Protein AF-A0A3N5JNS6-F1 (afdb_monomer_lite)

Structure (mmCIF, N/CA/C/O backbone):
data_AF-A0A3N5JNS6-F1
#
_entry.id   AF-A0A3N5JNS6-F1
#
loop_
_atom_site.group_PDB
_atom_site.id
_atom_site.type_symbol
_atom_site.label_atom_id
_atom_site.label_alt_id
_atom_site.label_comp_id
_atom_site.label_asym_id
_atom_site.label_entity_id
_atom_site.label_seq_id
_atom_site.pdbx_PDB_ins_code
_atom_site.Cartn_x
_atom_site.Cartn_y
_atom_site.Cartn_z
_atom_site.occupancy
_atom_site.B_iso_or_equiv
_atom_site.auth_seq_id
_atom_site.auth_comp_id
_atom_site.auth_asym_id
_atom_site.auth_atom_id
_atom_site.pdbx_PDB_model_num
ATOM 1 N N . SER A 1 1 ? 4.960 9.071 6.424 1.00 88.88 1 SER A N 1
ATOM 2 C CA . SER A 1 1 ? 3.662 8.395 6.629 1.00 88.88 1 SER A CA 1
ATOM 3 C C . SER A 1 1 ? 3.574 7.620 7.941 1.00 88.88 1 SER A C 1
ATOM 5 O O . SER A 1 1 ? 2.489 7.562 8.506 1.00 88.88 1 SER A O 1
ATOM 7 N N . ASP A 1 2 ? 4.683 7.113 8.494 1.00 96.12 2 ASP A N 1
ATOM 8 C CA . ASP A 1 2 ? 4.702 6.309 9.736 1.00 96.12 2 ASP A CA 1
ATOM 9 C C . ASP A 1 2 ? 3.972 6.938 10.933 1.00 96.12 2 ASP A C 1
ATOM 11 O O . ASP A 1 2 ? 3.226 6.262 11.639 1.00 96.12 2 ASP A O 1
ATOM 15 N N . GLN A 1 3 ? 4.139 8.247 11.147 1.00 98.00 3 GLN A N 1
ATOM 16 C CA . GLN A 1 3 ? 3.478 8.965 12.245 1.00 98.00 3 GLN A CA 1
ATOM 17 C C . GLN A 1 3 ? 1.943 8.887 12.154 1.00 98.00 3 GLN A C 1
ATOM 19 O O . GLN A 1 3 ? 1.274 8.743 13.176 1.00 98.00 3 GLN A O 1
ATOM 24 N N . ILE A 1 4 ? 1.388 8.934 10.938 1.00 97.69 4 ILE A N 1
ATOM 25 C CA . ILE A 1 4 ? -0.057 8.841 10.692 1.00 97.69 4 ILE A CA 1
ATOM 26 C C . ILE A 1 4 ? -0.536 7.414 10.959 1.00 97.69 4 ILE A C 1
ATOM 28 O O . ILE A 1 4 ? -1.495 7.228 11.703 1.00 97.69 4 ILE A O 1
ATOM 32 N N . VAL A 1 5 ? 0.170 6.411 10.424 1.00 97.81 5 VAL A N 1
ATOM 33 C CA . VAL A 1 5 ? -0.152 4.988 10.633 1.00 97.81 5 VAL A CA 1
ATOM 34 C C . VAL A 1 5 ? -0.153 4.651 12.124 1.00 97.81 5 VAL A C 1
ATOM 36 O O . VAL A 1 5 ? -1.125 4.091 12.627 1.00 97.81 5 VAL A O 1
ATOM 39 N N . SER A 1 6 ? 0.875 5.084 12.861 1.00 97.88 6 SER A N 1
ATOM 40 C CA . SER A 1 6 ? 0.950 4.885 14.312 1.00 97.88 6 SER A CA 1
ATOM 41 C C . SER A 1 6 ? -0.221 5.545 15.047 1.00 97.88 6 SER A C 1
ATOM 43 O O . SER A 1 6 ? -0.800 4.949 15.956 1.00 97.88 6 SER A O 1
ATOM 45 N N . ALA A 1 7 ? -0.605 6.764 14.657 1.00 98.44 7 ALA A N 1
ATOM 46 C CA . ALA A 1 7 ? -1.737 7.459 15.261 1.00 98.44 7 ALA A CA 1
ATOM 47 C C . ALA A 1 7 ? -3.080 6.764 14.971 1.00 98.44 7 ALA A C 1
ATOM 49 O O . ALA A 1 7 ? -3.925 6.698 15.863 1.00 98.44 7 ALA A O 1
ATOM 50 N N . MET A 1 8 ? -3.273 6.230 13.760 1.00 98.31 8 MET A N 1
ATOM 51 C CA . MET A 1 8 ? -4.467 5.460 13.391 1.00 98.31 8 MET A CA 1
ATOM 52 C C . MET A 1 8 ? -4.561 4.159 14.193 1.00 98.31 8 MET A C 1
ATOM 54 O O . MET A 1 8 ? -5.587 3.916 14.828 1.00 98.31 8 MET A O 1
ATOM 58 N N . GLN A 1 9 ? -3.469 3.391 14.268 1.00 97.25 9 GLN A N 1
ATOM 59 C CA . GLN A 1 9 ? -3.406 2.152 15.050 1.00 97.25 9 GLN A CA 1
ATOM 60 C C . GLN A 1 9 ? -3.691 2.395 16.540 1.00 97.25 9 GLN A C 1
ATOM 62 O O . GLN A 1 9 ? -4.503 1.688 17.131 1.00 97.25 9 GLN A O 1
ATOM 67 N N . LYS A 1 10 ? -3.107 3.443 17.144 1.00 98.19 10 LYS A N 1
ATOM 68 C CA . LYS A 1 10 ? -3.378 3.830 18.546 1.00 98.19 10 LYS A CA 1
ATOM 69 C C . LYS A 1 10 ? -4.846 4.166 18.811 1.00 98.19 10 LYS A C 1
ATOM 71 O O . LYS A 1 10 ? -5.306 4.023 19.939 1.00 98.19 10 LYS A O 1
ATOM 76 N N . LYS A 1 11 ? -5.568 4.635 17.793 1.00 98.31 11 LYS A N 1
ATOM 77 C CA . LYS A 1 11 ? -6.998 4.961 17.866 1.00 98.31 11 LYS A CA 1
ATOM 78 C C . LYS A 1 11 ? -7.904 3.795 17.456 1.00 98.31 11 LYS A C 1
ATOM 80 O O . LYS A 1 11 ? -9.114 3.983 17.413 1.00 98.31 11 LYS A O 1
ATOM 85 N N . GLY A 1 12 ? -7.347 2.625 17.133 1.00 97.25 12 GLY A N 1
ATOM 86 C CA . GLY A 1 12 ? -8.116 1.480 16.639 1.00 97.25 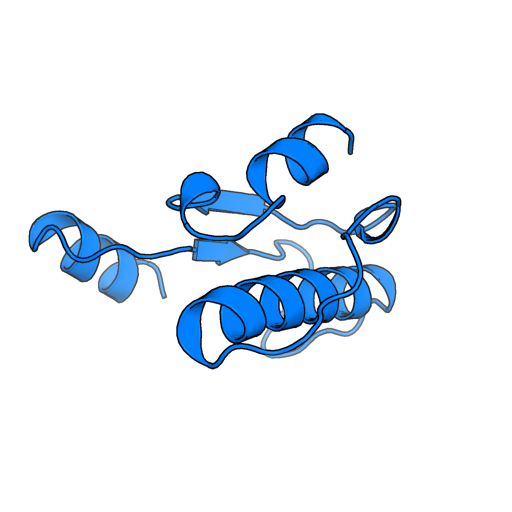12 GLY A CA 1
ATOM 87 C C . GLY A 1 12 ? -8.759 1.718 15.270 1.00 97.25 12 GLY A C 1
ATOM 88 O O . GLY A 1 12 ? -9.755 1.079 14.946 1.00 97.25 12 GLY A O 1
ATOM 89 N N . ILE A 1 13 ? -8.228 2.653 14.477 1.00 97.88 13 ILE A N 1
ATOM 90 C CA . ILE A 1 13 ? -8.725 2.943 13.130 1.00 97.88 13 ILE A CA 1
ATOM 91 C C . ILE A 1 13 ? -8.008 2.005 12.147 1.00 97.88 13 ILE A C 1
ATOM 93 O O . ILE A 1 13 ? -6.774 2.058 12.084 1.00 97.88 13 ILE A O 1
ATOM 97 N N . PRO A 1 14 ? -8.737 1.177 11.372 1.00 96.75 14 PRO A N 1
ATOM 98 C CA . PRO A 1 14 ? -8.141 0.303 10.365 1.00 96.75 14 PRO A CA 1
ATOM 99 C C . PRO A 1 14 ? -7.296 1.087 9.359 1.00 96.75 14 PRO A C 1
ATOM 101 O O . PRO A 1 14 ? -7.723 2.122 8.843 1.00 96.75 14 PRO A O 1
ATOM 104 N N . VAL A 1 15 ? -6.091 0.595 9.077 1.00 97.38 15 VAL A N 1
ATOM 105 C CA . VAL A 1 15 ? -5.168 1.218 8.124 1.00 97.38 15 VAL A CA 1
ATOM 106 C C . VAL A 1 15 ? -4.369 0.151 7.395 1.00 97.38 15 VAL A C 1
ATOM 108 O O . VAL A 1 15 ? -3.783 -0.726 8.022 1.00 97.38 15 VAL A O 1
ATOM 111 N N . THR A 1 16 ? -4.314 0.250 6.071 1.00 97.75 16 THR A N 1
ATOM 112 C CA . THR A 1 16 ? -3.385 -0.526 5.245 1.00 97.75 16 THR A CA 1
ATOM 113 C C . THR A 1 16 ? -2.202 0.352 4.891 1.00 97.75 16 THR A C 1
ATOM 115 O O . THR A 1 16 ? -2.370 1.406 4.277 1.00 97.75 16 THR A O 1
ATOM 118 N N . TYR A 1 17 ? -1.000 -0.076 5.272 1.00 97.75 17 TYR A N 1
ATOM 119 C CA . TYR A 1 17 ? 0.221 0.653 4.958 1.00 97.75 17 TYR A CA 1
ATOM 120 C C . TYR A 1 17 ? 1.034 -0.105 3.921 1.00 97.75 17 TYR A C 1
ATOM 122 O O . TYR A 1 17 ? 1.492 -1.208 4.193 1.00 97.75 17 TYR A O 1
ATOM 130 N N . VAL A 1 18 ? 1.211 0.491 2.743 1.00 96.88 18 VAL A N 1
ATOM 131 C CA . VAL A 1 18 ? 1.953 -0.099 1.625 1.00 96.88 18 VAL A CA 1
ATOM 132 C C . VAL A 1 18 ? 3.206 0.725 1.361 1.00 96.88 18 VAL A C 1
ATOM 134 O O . VAL A 1 18 ? 3.143 1.951 1.285 1.00 96.88 18 VAL A O 1
ATOM 137 N N . LEU A 1 19 ? 4.336 0.043 1.214 1.00 96.81 19 LEU A N 1
ATOM 138 C CA . LEU A 1 19 ? 5.657 0.616 1.003 1.00 96.81 19 LEU A CA 1
ATOM 139 C C . LEU A 1 19 ? 6.314 0.034 -0.246 1.00 96.81 19 LEU A C 1
ATOM 141 O O . LEU A 1 19 ? 6.155 -1.147 -0.543 1.00 96.81 19 LEU A O 1
ATOM 145 N N . TYR A 1 20 ? 7.109 0.860 -0.918 1.00 97.12 20 TYR A N 1
ATOM 146 C CA . TYR A 1 20 ? 7.971 0.486 -2.037 1.00 97.12 20 TYR A CA 1
ATOM 147 C C . TYR A 1 20 ? 9.385 0.993 -1.725 1.00 97.12 20 TYR A C 1
ATOM 149 O O . TYR A 1 20 ? 9.667 2.163 -1.970 1.00 97.12 20 TYR A O 1
ATOM 157 N N . PRO A 1 21 ? 10.249 0.174 -1.089 1.00 95.88 21 PRO A N 1
ATOM 158 C CA . PRO A 1 21 ? 11.523 0.639 -0.529 1.00 95.88 21 PRO A CA 1
ATOM 159 C C . PRO A 1 21 ? 12.535 1.172 -1.552 1.00 95.88 21 PRO A C 1
ATOM 161 O O . PRO A 1 21 ? 13.483 1.846 -1.162 1.00 95.88 21 PRO A O 1
ATOM 164 N N . ASP A 1 22 ? 12.360 0.848 -2.833 1.00 96.38 22 ASP A N 1
ATOM 165 C CA . ASP A 1 22 ? 13.217 1.286 -3.940 1.00 96.38 22 ASP A CA 1
ATOM 166 C C . ASP A 1 22 ? 12.625 2.457 -4.747 1.00 96.38 22 ASP A C 1
ATOM 168 O O . ASP A 1 22 ? 13.153 2.799 -5.804 1.00 96.38 22 ASP A O 1
ATOM 172 N N . GLU A 1 23 ? 11.548 3.079 -4.255 1.00 96.56 23 GLU A N 1
ATOM 173 C CA . GLU A 1 23 ? 10.864 4.209 -4.893 1.00 96.56 23 GLU A CA 1
ATOM 174 C C . GLU A 1 23 ? 10.932 5.484 -4.039 1.00 96.56 23 GLU A C 1
ATOM 176 O O . GLU A 1 23 ? 11.219 5.458 -2.841 1.00 96.56 23 GLU A O 1
ATOM 181 N N . GLY A 1 24 ? 10.661 6.627 -4.678 1.00 93.00 24 GLY A N 1
ATOM 182 C CA . GLY A 1 24 ? 10.636 7.950 -4.050 1.00 93.00 24 GLY A CA 1
ATOM 183 C C . GLY A 1 24 ? 9.225 8.540 -3.968 1.00 93.00 24 GLY A C 1
ATOM 184 O O . GLY A 1 24 ? 8.264 7.865 -3.618 1.00 93.00 24 GLY A O 1
ATOM 185 N N . HIS A 1 25 ? 9.084 9.828 -4.306 1.00 92.12 25 HIS A N 1
ATOM 186 C CA . HIS A 1 25 ? 7.781 10.514 -4.296 1.00 92.12 25 HIS A CA 1
ATOM 187 C C . HIS A 1 25 ? 6.768 9.926 -5.298 1.00 92.12 25 HIS A C 1
ATOM 189 O O . HIS A 1 25 ? 5.562 10.060 -5.108 1.00 92.12 25 HIS A O 1
ATOM 195 N N . GLY A 1 26 ? 7.249 9.271 -6.353 1.00 91.38 26 GLY A N 1
ATOM 196 C CA . GLY A 1 26 ? 6.424 8.570 -7.330 1.00 91.38 26 GLY A CA 1
ATOM 197 C C . GLY A 1 26 ? 7.050 7.241 -7.734 1.00 91.38 26 GLY A C 1
ATOM 198 O O . GLY A 1 26 ? 8.167 6.931 -7.326 1.00 91.38 26 GLY A O 1
ATOM 199 N N . PHE A 1 27 ? 6.319 6.487 -8.554 1.00 94.50 27 PHE A N 1
ATOM 200 C CA . PHE A 1 27 ? 6.760 5.197 -9.079 1.00 94.50 27 PHE A CA 1
ATOM 201 C C . PHE A 1 27 ? 7.502 5.364 -10.401 1.00 94.50 27 PHE A C 1
ATOM 203 O O . PHE A 1 27 ? 6.919 5.809 -11.394 1.00 94.50 27 PHE A O 1
ATOM 210 N N . VAL A 1 28 ? 8.767 4.958 -10.425 1.00 95.56 28 VAL A N 1
ATOM 211 C CA . VAL A 1 28 ? 9.577 4.863 -11.642 1.00 95.56 28 VAL A CA 1
ATOM 212 C C . VAL A 1 28 ? 9.461 3.465 -12.248 1.00 95.56 28 VAL A C 1
ATOM 214 O O . VAL A 1 28 ? 9.372 3.331 -13.471 1.00 95.56 28 VAL A O 1
ATOM 217 N N . ARG A 1 29 ? 9.421 2.415 -11.417 1.00 96.38 29 ARG A N 1
ATOM 218 C CA . ARG A 1 29 ? 9.408 1.027 -11.886 1.00 96.38 29 ARG A CA 1
ATOM 219 C C . ARG A 1 29 ? 8.002 0.601 -12.320 1.00 96.38 29 ARG A C 1
ATOM 221 O O . ARG A 1 29 ? 7.050 0.725 -11.538 1.00 96.38 29 ARG A O 1
ATOM 228 N N . PRO A 1 30 ? 7.836 0.059 -13.542 1.00 95.62 30 PRO A N 1
ATOM 229 C CA . PRO A 1 30 ? 6.544 -0.428 -14.018 1.00 95.62 30 PRO A CA 1
ATOM 230 C C . PRO A 1 30 ? 5.910 -1.480 -13.103 1.00 95.62 30 PRO A C 1
ATOM 232 O O . PRO A 1 30 ? 4.695 -1.455 -12.914 1.00 95.62 30 PRO A O 1
ATOM 235 N N . GLU A 1 31 ? 6.716 -2.361 -12.507 1.00 95.50 31 GLU A N 1
ATOM 236 C CA . GLU A 1 31 ? 6.254 -3.425 -11.613 1.00 95.50 31 GLU A CA 1
ATOM 237 C C . GLU A 1 31 ? 5.623 -2.850 -10.342 1.00 95.50 31 GLU A C 1
ATOM 239 O O . GLU A 1 31 ? 4.530 -3.263 -9.960 1.00 95.50 31 GLU A O 1
ATOM 244 N N . ASN A 1 32 ? 6.258 -1.841 -9.735 1.00 96.81 32 ASN A N 1
ATOM 245 C CA . ASN A 1 32 ? 5.746 -1.167 -8.539 1.00 96.81 32 ASN A CA 1
ATOM 246 C C . ASN A 1 32 ? 4.460 -0.386 -8.836 1.00 96.81 32 ASN A C 1
ATOM 248 O O . ASN A 1 32 ? 3.513 -0.397 -8.049 1.00 96.81 32 ASN A O 1
ATOM 252 N N . ARG A 1 33 ? 4.389 0.260 -10.006 1.00 95.75 33 ARG A N 1
ATOM 253 C CA . ARG A 1 33 ? 3.170 0.950 -10.442 1.00 95.75 33 ARG A CA 1
ATOM 254 C C . ARG A 1 33 ? 2.017 -0.027 -10.674 1.00 95.75 33 ARG A C 1
ATOM 256 O O . ARG A 1 33 ? 0.885 0.269 -10.297 1.00 95.75 33 ARG A O 1
ATOM 263 N N . LEU A 1 34 ? 2.289 -1.181 -11.285 1.00 95.06 34 LEU A N 1
ATOM 264 C CA . LEU A 1 34 ? 1.277 -2.209 -11.520 1.00 95.06 34 LEU A CA 1
ATOM 265 C C . LEU A 1 34 ? 0.760 -2.788 -10.199 1.00 95.06 34 LEU A C 1
ATOM 267 O O . LEU A 1 34 ? -0.452 -2.855 -10.002 1.00 95.06 34 LEU A O 1
ATOM 271 N N . SER A 1 35 ? 1.659 -3.143 -9.276 1.00 95.62 35 SER A N 1
ATOM 272 C CA . SER A 1 35 ? 1.257 -3.647 -7.963 1.00 95.62 35 SER A CA 1
ATOM 273 C C . SER A 1 35 ? 0.477 -2.605 -7.167 1.00 95.62 35 SER A C 1
ATOM 275 O O . SER A 1 35 ? -0.500 -2.953 -6.509 1.00 95.62 35 SER A O 1
ATOM 277 N N . PHE A 1 36 ? 0.851 -1.325 -7.256 1.00 95.94 36 PHE A N 1
ATOM 278 C CA . PHE A 1 36 ? 0.113 -0.240 -6.613 1.00 95.94 36 PHE A CA 1
ATOM 279 C C . PHE A 1 36 ? -1.316 -0.153 -7.145 1.00 95.94 36 PHE A C 1
ATOM 281 O O . PHE A 1 36 ? -2.256 -0.155 -6.354 1.00 95.94 36 PHE A O 1
ATOM 288 N N . ASN A 1 37 ? -1.486 -0.147 -8.469 1.00 95.69 37 ASN A N 1
ATOM 289 C CA . ASN A 1 37 ? -2.809 -0.090 -9.084 1.00 9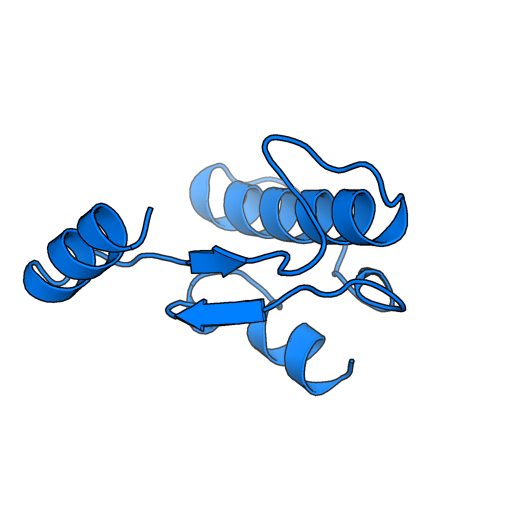5.69 37 ASN A CA 1
ATOM 290 C C . ASN A 1 37 ? -3.678 -1.291 -8.684 1.00 95.69 37 ASN A C 1
ATOM 292 O O . ASN A 1 37 ? -4.845 -1.093 -8.365 1.00 95.69 37 ASN A O 1
ATOM 296 N N . ALA A 1 38 ? -3.113 -2.501 -8.618 1.00 95.19 38 ALA A N 1
ATOM 297 C CA . ALA A 1 38 ? -3.846 -3.693 -8.183 1.00 95.19 38 ALA A CA 1
ATOM 298 C C . ALA A 1 38 ? -4.335 -3.582 -6.725 1.00 95.19 38 ALA A C 1
ATOM 300 O O . ALA A 1 38 ? -5.474 -3.929 -6.414 1.00 95.19 38 ALA A O 1
ATOM 301 N N . VAL A 1 39 ? -3.501 -3.049 -5.822 1.00 96.19 39 VAL A N 1
ATOM 302 C CA . VAL A 1 39 ? -3.905 -2.800 -4.427 1.00 96.19 39 VAL A CA 1
ATOM 303 C C . VAL A 1 39 ? -4.996 -1.735 -4.347 1.00 96.19 39 VAL A C 1
ATOM 305 O O . VAL A 1 39 ? -5.965 -1.909 -3.610 1.00 96.19 39 VAL A O 1
ATOM 308 N N . VAL A 1 40 ? -4.848 -0.640 -5.097 1.00 96.06 40 VAL A N 1
ATOM 309 C CA . VAL A 1 40 ? -5.831 0.450 -5.127 1.00 96.06 40 VAL A CA 1
ATOM 310 C C . VAL A 1 40 ? -7.171 -0.043 -5.661 1.00 96.06 40 VAL A C 1
ATOM 312 O O . VAL A 1 40 ? -8.197 0.250 -5.057 1.00 96.06 40 VAL A O 1
ATOM 315 N N . GLU A 1 41 ? -7.180 -0.820 -6.742 1.00 96.31 41 GLU A N 1
ATOM 316 C CA . GLU A 1 41 ? -8.404 -1.377 -7.318 1.00 96.31 41 GLU A CA 1
ATOM 317 C C . GLU A 1 41 ? -9.136 -2.276 -6.310 1.00 96.31 41 GLU A C 1
ATOM 319 O O . GLU A 1 41 ? -10.326 -2.080 -6.053 1.00 96.31 41 GLU A O 1
ATOM 324 N N . ALA A 1 42 ? -8.413 -3.192 -5.656 1.00 95.88 42 ALA A N 1
ATOM 325 C CA . ALA A 1 42 ? -8.975 -4.055 -4.620 1.00 95.88 42 ALA A CA 1
ATOM 326 C C . ALA A 1 42 ? -9.516 -3.243 -3.428 1.00 95.88 42 ALA A C 1
ATOM 328 O O . ALA A 1 42 ? -10.646 -3.465 -2.989 1.00 95.88 42 ALA A O 1
ATOM 329 N N . PHE A 1 43 ? -8.757 -2.259 -2.937 1.00 96.94 43 PHE A N 1
ATOM 330 C CA . PHE A 1 43 ? -9.184 -1.390 -1.838 1.00 96.94 43 PHE A CA 1
ATOM 331 C C . PHE A 1 43 ? -10.447 -0.597 -2.194 1.00 96.94 43 PHE A C 1
ATOM 333 O O . PHE A 1 43 ? -11.397 -0.563 -1.410 1.00 96.94 43 PHE A O 1
ATOM 340 N N . LEU A 1 44 ? -10.480 0.028 -3.373 1.00 97.38 44 LEU A N 1
ATOM 341 C CA . LEU A 1 44 ? -11.627 0.816 -3.816 1.00 97.38 44 LEU A CA 1
ATOM 342 C C . LEU A 1 44 ? -12.848 -0.070 -4.057 1.00 97.38 44 LEU A C 1
ATOM 344 O O . LEU A 1 44 ? -13.941 0.329 -3.671 1.00 97.38 44 LEU A O 1
ATOM 348 N N . SER A 1 45 ? -12.680 -1.284 -4.586 1.00 96.94 45 SER A N 1
ATOM 349 C CA . SER A 1 45 ? -13.801 -2.214 -4.767 1.00 96.94 45 SER A CA 1
ATOM 350 C C . SER A 1 45 ? -14.495 -2.576 -3.449 1.00 96.94 45 SER A C 1
ATOM 352 O O . SER A 1 45 ? -15.718 -2.680 -3.407 1.00 96.94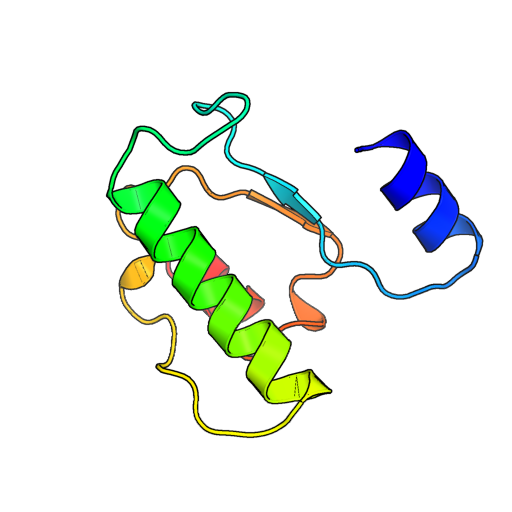 45 SER A O 1
ATOM 354 N N . GLN A 1 46 ? -13.742 -2.691 -2.348 1.00 95.44 46 GLN A N 1
ATOM 355 C CA . GLN A 1 46 ? -14.302 -2.970 -1.024 1.00 95.44 46 GLN A CA 1
ATOM 356 C C . GLN A 1 46 ? -15.104 -1.787 -0.463 1.00 95.44 46 GLN A C 1
ATOM 358 O O . GLN A 1 46 ? -16.112 -2.000 0.206 1.00 95.44 46 GLN A O 1
ATOM 363 N N . HIS A 1 47 ? -14.659 -0.550 -0.704 1.00 96.31 47 HIS A N 1
ATOM 364 C CA . HIS A 1 47 ? -15.217 0.639 -0.042 1.00 96.31 47 HIS A CA 1
ATOM 365 C C . HIS A 1 47 ? -16.205 1.428 -0.906 1.00 96.31 47 HIS A C 1
ATOM 367 O O . HIS A 1 47 ? -17.100 2.078 -0.373 1.00 96.31 47 HIS A O 1
ATOM 373 N N . LEU A 1 48 ? -16.046 1.386 -2.227 1.00 97.62 48 LEU A N 1
ATOM 374 C CA . LEU A 1 48 ? -16.895 2.074 -3.202 1.00 97.62 48 LEU A CA 1
ATOM 375 C C . LE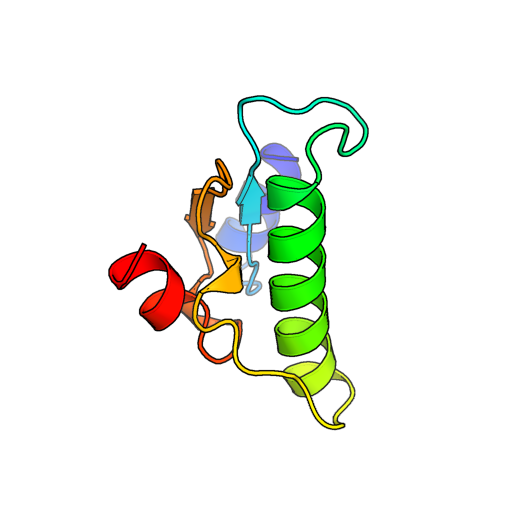U A 1 48 ? -17.741 1.099 -4.032 1.00 97.62 48 LEU A C 1
ATOM 377 O O . LEU A 1 48 ? -18.610 1.532 -4.788 1.00 97.62 48 LEU A O 1
ATOM 381 N N . GLY A 1 49 ? -17.509 -0.209 -3.891 1.00 94.06 49 GLY A N 1
ATOM 382 C CA . GLY A 1 49 ? -18.104 -1.227 -4.747 1.00 94.06 49 GLY A CA 1
ATOM 383 C C . GLY A 1 49 ? -17.439 -1.298 -6.125 1.00 94.06 49 GLY A C 1
ATOM 384 O O . GLY A 1 49 ? -16.487 -0.582 -6.434 1.00 94.06 49 GLY A O 1
ATOM 385 N N . GLY A 1 50 ? -17.965 -2.176 -6.977 1.00 95.50 50 GLY A N 1
ATOM 386 C CA . GLY A 1 50 ? -17.452 -2.404 -8.327 1.00 95.50 50 GLY A CA 1
ATOM 387 C C . GLY A 1 50 ? -16.619 -3.677 -8.449 1.00 95.50 50 GLY A C 1
ATOM 388 O O . GLY A 1 50 ? -16.494 -4.467 -7.516 1.00 95.50 50 GLY A O 1
ATOM 389 N N . ARG A 1 51 ? -16.101 -3.904 -9.656 1.00 95.69 51 ARG A N 1
ATOM 390 C CA . ARG A 1 51 ? -15.228 -5.043 -9.958 1.00 95.69 51 ARG A CA 1
ATOM 391 C C . ARG A 1 51 ? -13.777 -4.626 -9.751 1.00 95.69 51 ARG A C 1
ATOM 393 O O . ARG A 1 51 ? -13.452 -3.466 -9.979 1.00 95.69 51 ARG A O 1
ATOM 400 N N . PHE A 1 52 ? -12.944 -5.584 -9.375 1.00 94.94 52 PHE A N 1
ATOM 401 C CA . PHE A 1 52 ? -11.494 -5.455 -9.415 1.00 94.94 52 PHE A CA 1
ATOM 402 C C . PHE A 1 52 ? -10.892 -6.697 -10.067 1.00 94.94 52 PHE A C 1
ATOM 404 O O . PHE A 1 52 ? -11.489 -7.777 -9.996 1.00 94.94 52 PHE A O 1
ATOM 411 N N . GLU A 1 53 ? -9.728 -6.553 -10.689 1.00 92.38 53 GLU A N 1
ATOM 412 C CA . GLU A 1 53 ? -8.947 -7.688 -11.162 1.00 92.38 53 GLU A CA 1
ATOM 413 C C . GLU A 1 53 ? -8.202 -8.321 -9.972 1.00 92.38 53 GLU A C 1
ATOM 415 O O . GLU A 1 53 ? -7.477 -7.628 -9.249 1.00 92.38 53 GLU A O 1
ATOM 420 N N . PRO A 1 54 ? -8.338 -9.637 -9.725 1.00 87.94 54 PRO A N 1
ATOM 421 C CA . PRO A 1 54 ? -7.536 -10.309 -8.713 1.00 87.94 54 PRO A CA 1
ATOM 422 C C . PRO A 1 54 ? -6.039 -10.117 -8.981 1.00 87.94 54 PRO A C 1
ATOM 424 O O . PRO A 1 54 ? -5.554 -10.401 -10.072 1.00 87.94 54 PRO A O 1
ATOM 427 N N . VAL A 1 55 ? -5.289 -9.697 -7.957 1.00 78.56 55 VAL A N 1
ATOM 428 C CA . VAL A 1 55 ? -3.859 -9.346 -8.059 1.00 78.56 55 VAL 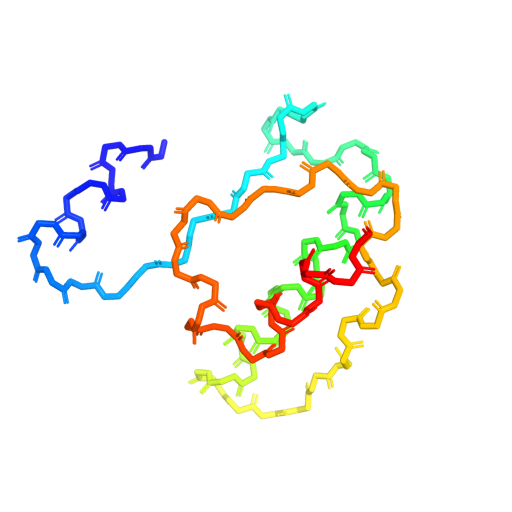A CA 1
ATOM 429 C C . VAL A 1 55 ? -3.036 -10.388 -8.831 1.00 78.56 55 VAL A C 1
ATOM 431 O O . VAL A 1 55 ? -2.173 -10.019 -9.627 1.00 78.56 55 VAL A O 1
ATOM 434 N N . GLY A 1 56 ? -3.277 -11.687 -8.616 1.00 78.31 56 GLY A N 1
ATOM 435 C CA . GLY A 1 56 ? -2.648 -12.766 -9.383 1.00 78.31 56 GLY A CA 1
ATOM 436 C C . GLY A 1 56 ? -1.117 -12.669 -9.402 1.00 78.31 56 GLY A C 1
ATOM 437 O O . GLY A 1 5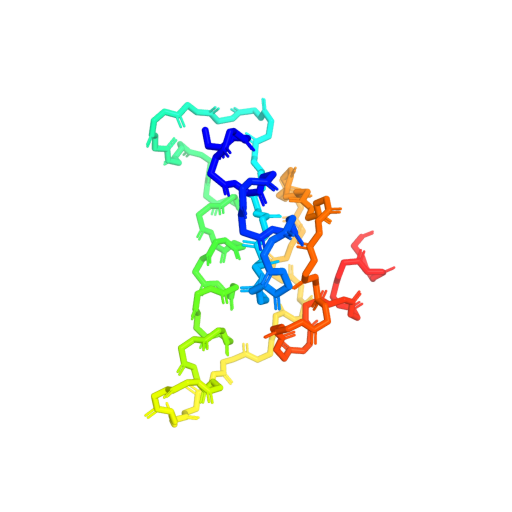6 ? -0.463 -12.715 -8.365 1.00 78.31 56 GLY A O 1
ATOM 438 N N . ARG A 1 57 ? -0.522 -12.522 -10.597 1.00 78.44 57 ARG A N 1
ATOM 439 C CA . ARG A 1 57 ? 0.936 -12.329 -10.778 1.00 78.44 57 ARG A CA 1
ATOM 440 C C . ARG A 1 57 ? 1.380 -10.859 -10.719 1.00 78.44 57 ARG A C 1
ATOM 442 O O . ARG A 1 57 ? 2.550 -10.588 -10.979 1.00 78.44 57 ARG A O 1
ATOM 449 N N . GLY A 1 58 ? 0.489 -9.927 -10.392 1.00 76.62 58 GLY A N 1
ATOM 450 C CA . GLY A 1 58 ? 0.710 -8.477 -10.426 1.00 76.62 58 GLY A CA 1
ATOM 451 C C . GLY A 1 58 ? 1.777 -7.953 -9.461 1.00 76.62 58 GLY A C 1
ATOM 452 O O . GLY A 1 58 ? 2.192 -6.808 -9.587 1.00 76.62 58 GLY A O 1
ATOM 453 N N . PHE A 1 59 ? 2.258 -8.777 -8.524 1.00 90.38 59 PHE A N 1
ATOM 454 C CA . PHE A 1 59 ? 3.358 -8.427 -7.612 1.00 90.38 59 PHE A CA 1
ATOM 455 C C . PHE A 1 59 ? 4.729 -8.942 -8.061 1.00 90.38 59 PHE A C 1
ATOM 457 O O . PHE A 1 59 ? 5.733 -8.702 -7.389 1.00 90.38 59 PHE A O 1
ATOM 464 N N . ARG A 1 60 ? 4.805 -9.649 -9.193 1.00 90.38 60 ARG A N 1
ATOM 465 C CA . ARG A 1 60 ? 6.070 -10.169 -9.716 1.00 90.38 60 ARG A CA 1
ATOM 466 C C . ARG A 1 60 ? 7.030 -9.018 -10.027 1.00 90.38 60 ARG A C 1
ATOM 468 O O . ARG A 1 60 ? 6.727 -8.174 -10.860 1.00 90.38 60 ARG A O 1
ATOM 475 N N . GLY A 1 61 ? 8.200 -9.024 -9.388 1.00 92.06 61 GLY A N 1
ATOM 476 C CA . GLY A 1 61 ? 9.241 -8.008 -9.596 1.00 92.06 61 GLY A CA 1
ATOM 477 C C . GLY A 1 61 ? 8.985 -6.664 -8.900 1.00 92.06 61 GLY A C 1
ATOM 478 O O . GLY A 1 61 ? 9.828 -5.768 -9.004 1.00 92.06 61 GLY A O 1
ATOM 479 N N . ALA A 1 62 ? 7.866 -6.532 -8.180 1.00 95.31 62 ALA A N 1
ATOM 480 C CA . ALA A 1 62 ? 7.575 -5.378 -7.343 1.00 95.31 62 ALA A CA 1
ATOM 481 C C . ALA A 1 62 ? 8.245 -5.526 -5.971 1.00 95.31 62 ALA A C 1
ATOM 483 O O . ALA A 1 62 ? 8.303 -6.616 -5.397 1.00 95.31 62 ALA A O 1
ATOM 484 N N . THR A 1 63 ? 8.689 -4.415 -5.401 1.00 95.88 63 THR A N 1
ATOM 485 C CA . THR A 1 63 ? 9.308 -4.359 -4.067 1.00 95.88 63 THR A CA 1
ATOM 486 C C . THR A 1 63 ? 8.297 -4.105 -2.951 1.00 95.88 63 THR A C 1
ATOM 488 O O . THR A 1 63 ? 8.684 -3.826 -1.818 1.00 95.88 63 THR A O 1
ATOM 491 N N . ILE A 1 64 ? 7.002 -4.249 -3.255 1.00 95.56 64 ILE A N 1
ATOM 492 C CA . ILE A 1 64 ? 5.886 -4.005 -2.338 1.00 95.56 64 ILE A CA 1
ATOM 493 C C . ILE A 1 64 ? 6.120 -4.624 -0.949 1.00 95.56 64 ILE A C 1
ATOM 495 O O . ILE A 1 64 ? 6.475 -5.790 -0.810 1.00 95.56 64 ILE A O 1
ATOM 499 N N . SER A 1 65 ? 5.894 -3.855 0.102 1.00 95.75 65 SER A N 1
ATOM 500 C CA . SER A 1 65 ? 5.858 -4.332 1.482 1.00 95.75 65 SER A CA 1
ATOM 501 C C . SER A 1 65 ? 4.603 -3.795 2.145 1.00 95.75 65 SER A C 1
ATOM 503 O O . SER A 1 65 ? 4.220 -2.652 1.902 1.00 95.75 65 SER A O 1
ATOM 505 N N . VAL A 1 66 ? 3.944 -4.612 2.965 1.00 96.75 66 VAL A N 1
ATOM 506 C CA . VAL A 1 66 ? 2.721 -4.214 3.671 1.00 96.75 66 VAL A CA 1
ATOM 507 C C . VAL A 1 66 ? 2.905 -4.470 5.164 1.00 96.75 66 VAL A C 1
ATOM 509 O O . VAL A 1 66 ? 2.544 -5.544 5.643 1.00 96.75 66 VAL A O 1
ATOM 512 N N . PRO A 1 67 ? 3.502 -3.525 5.918 1.00 96.81 67 PRO A N 1
ATOM 513 C CA . PRO A 1 67 ? 3.766 -3.725 7.342 1.00 96.81 67 PRO A CA 1
ATOM 514 C C . PRO A 1 67 ? 2.506 -3.895 8.201 1.00 96.81 67 PRO A C 1
ATOM 516 O O . PRO A 1 67 ? 2.590 -4.432 9.301 1.00 96.81 67 PRO A O 1
ATOM 519 N N . THR A 1 68 ? 1.345 -3.409 7.745 1.00 97.25 68 THR A N 1
ATOM 520 C CA . THR A 1 68 ? 0.077 -3.533 8.479 1.00 97.25 68 THR A CA 1
ATOM 521 C C . THR A 1 68 ? -1.133 -3.440 7.546 1.00 97.25 68 THR A C 1
ATOM 523 O O . THR A 1 68 ? -1.072 -2.763 6.514 1.00 97.25 68 THR A O 1
ATOM 526 N N . GLY A 1 69 ? -2.230 -4.109 7.920 1.00 96.44 69 GLY A N 1
ATOM 527 C CA . GLY A 1 69 ? -3.540 -3.982 7.283 1.00 96.44 69 GLY A CA 1
ATOM 528 C C . GLY A 1 69 ? -3.688 -4.696 5.943 1.00 96.44 69 GLY A C 1
ATOM 529 O O . GLY A 1 69 ? -4.517 -4.283 5.131 1.00 96.44 69 GLY A O 1
ATOM 530 N N . ALA A 1 70 ? -2.899 -5.742 5.681 1.00 96.19 70 ALA A N 1
ATOM 531 C CA . ALA A 1 70 ? -3.055 -6.560 4.475 1.00 96.19 70 ALA A CA 1
ATOM 532 C C . ALA A 1 70 ? -4.414 -7.287 4.442 1.00 96.19 70 ALA A C 1
ATOM 534 O O . ALA A 1 70 ? -4.950 -7.571 3.377 1.00 96.19 70 ALA A O 1
ATOM 535 N N . GLU A 1 71 ? -4.977 -7.561 5.615 1.00 95.19 71 GLU A N 1
ATOM 536 C CA . GLU A 1 71 ? -6.287 -8.160 5.846 1.00 95.19 71 GLU A CA 1
ATOM 537 C C . GLU A 1 71 ? -7.459 -7.222 5.526 1.00 95.19 71 GLU A C 1
ATOM 539 O O . GLU A 1 71 ? -8.584 -7.685 5.359 1.00 95.19 71 GLU A O 1
ATOM 544 N N . HIS A 1 72 ? -7.215 -5.911 5.425 1.00 95.19 72 HIS A N 1
ATOM 545 C CA . HIS A 1 72 ? -8.252 -4.920 5.122 1.00 95.19 72 HIS A CA 1
ATOM 546 C C . HIS A 1 72 ? -8.450 -4.686 3.620 1.00 95.19 72 HIS A C 1
ATOM 548 O O . HIS A 1 72 ? -9.297 -3.872 3.250 1.00 95.19 72 HIS A O 1
ATOM 554 N N . VAL A 1 73 ? -7.675 -5.364 2.764 1.00 95.69 73 VAL A N 1
ATOM 555 C CA . VAL A 1 73 ? -7.777 -5.276 1.303 1.00 95.69 73 VAL A CA 1
ATOM 556 C C . VAL A 1 73 ? -8.043 -6.669 0.724 1.00 95.69 73 VAL A C 1
ATOM 558 O O . VAL A 1 73 ? -7.271 -7.596 1.001 1.00 95.69 73 VAL A O 1
ATOM 561 N N . PRO A 1 74 ? -9.080 -6.849 -0.118 1.00 95.00 74 PRO A N 1
ATOM 562 C CA . PRO A 1 74 ? -9.428 -8.157 -0.657 1.00 95.00 74 PRO A CA 1
ATOM 563 C C . PRO A 1 74 ? -8.263 -8.783 -1.428 1.00 95.00 74 PRO A C 1
ATOM 565 O O . PRO A 1 74 ? -7.678 -8.171 -2.317 1.00 95.00 74 PRO A O 1
ATOM 568 N N . GLY A 1 75 ? -7.909 -10.020 -1.075 1.00 92.06 75 GLY A N 1
ATOM 569 C CA . GLY A 1 75 ? -6.870 -10.791 -1.764 1.00 92.06 75 GLY A CA 1
ATOM 570 C C . GLY A 1 75 ? -5.427 -10.319 -1.542 1.00 92.06 75 GLY A C 1
ATOM 571 O O . GLY A 1 75 ? -4.510 -11.009 -1.989 1.00 92.06 75 GLY A O 1
ATOM 572 N N . LEU A 1 76 ? -5.183 -9.212 -0.830 1.00 93.88 76 LEU A N 1
ATOM 573 C CA . LEU A 1 76 ? -3.837 -8.657 -0.652 1.00 93.88 76 LEU A CA 1
ATOM 574 C C . LEU A 1 76 ? -2.929 -9.590 0.157 1.00 93.88 76 LEU A C 1
ATOM 576 O O . LEU A 1 76 ? -1.855 -9.953 -0.318 1.00 93.88 76 LEU A O 1
ATOM 580 N N . ALA A 1 77 ? -3.374 -10.034 1.336 1.00 93.31 77 ALA A N 1
ATOM 581 C CA . ALA A 1 77 ? -2.603 -10.956 2.175 1.00 93.31 77 ALA A CA 1
ATOM 582 C C . ALA A 1 77 ? -2.244 -12.262 1.439 1.00 93.31 77 ALA A C 1
ATOM 584 O O . ALA A 1 77 ? -1.098 -12.707 1.481 1.00 93.31 77 ALA A O 1
ATOM 585 N N . ALA A 1 78 ? -3.202 -12.836 0.703 1.00 91.25 78 ALA A N 1
ATOM 586 C CA . ALA A 1 78 ? -2.977 -14.045 -0.088 1.00 91.25 78 ALA A CA 1
ATOM 587 C C . ALA A 1 78 ? -1.954 -13.811 -1.213 1.00 91.25 78 ALA A C 1
ATOM 589 O O . ALA A 1 78 ? -1.061 -14.627 -1.420 1.00 91.25 78 ALA A O 1
ATOM 590 N N . SER A 1 79 ? -2.046 -12.667 -1.896 1.00 91.00 79 SER A N 1
ATOM 591 C CA . SER A 1 79 ? -1.165 -12.328 -3.020 1.00 91.00 79 SER A CA 1
ATOM 592 C C . SER A 1 79 ? 0.270 -12.034 -2.581 1.00 91.00 79 SER A C 1
ATOM 594 O O . SER A 1 79 ? 1.213 -12.367 -3.297 1.00 91.00 79 SER A O 1
ATOM 596 N N . LEU A 1 80 ? 0.449 -11.452 -1.389 1.00 90.94 80 LEU A N 1
ATOM 597 C CA . LEU A 1 80 ? 1.765 -11.266 -0.769 1.00 90.94 80 LEU A CA 1
ATOM 598 C C . LEU A 1 80 ? 2.417 -12.603 -0.403 1.00 90.94 80 LEU A C 1
ATOM 600 O O . LEU A 1 80 ? 3.620 -12.757 -0.590 1.00 90.94 80 LEU A O 1
ATOM 604 N N . ALA A 1 81 ? 1.637 -13.571 0.088 1.00 87.94 81 ALA A N 1
ATOM 605 C CA . ALA A 1 81 ? 2.140 -14.898 0.444 1.00 87.94 81 ALA A CA 1
ATOM 606 C C . ALA A 1 81 ? 2.573 -15.727 -0.779 1.00 87.94 81 ALA A C 1
ATOM 608 O O . ALA A 1 81 ? 3.411 -16.616 -0.653 1.00 87.94 81 ALA A O 1
ATOM 609 N N . SER A 1 82 ? 2.019 -15.438 -1.960 1.00 82.19 82 SER A N 1
ATOM 610 C CA . SER A 1 82 ? 2.345 -16.116 -3.221 1.00 82.19 82 SER A CA 1
ATOM 611 C C . SER A 1 82 ? 3.415 -15.413 -4.071 1.00 82.19 82 SER A C 1
ATOM 613 O O . SER A 1 82 ? 3.560 -15.755 -5.248 1.00 82.19 82 SER A O 1
ATOM 615 N N . ARG A 1 83 ? 4.094 -14.393 -3.526 1.00 73.06 83 ARG A N 1
ATOM 616 C CA . ARG A 1 83 ? 5.037 -13.538 -4.266 1.00 73.06 83 ARG A CA 1
ATOM 617 C C . ARG A 1 83 ? 6.372 -14.215 -4.563 1.00 73.06 83 ARG A C 1
ATOM 619 O O . ARG A 1 83 ? 6.960 -14.801 -3.632 1.00 73.06 83 ARG A O 1
#

Foldseek 3Di:
DVVVVVVCVVVVHADWDKDQPPDDPDDPDPLQVQLVVQQVQQLCCVVVNDDGDQCVCSNPPTSIDTPDRLVNGPNSVVVVVVD

Secondary structure (DSSP, 8-state):
-HHHHHHHHHTT----EEE-TT--SS--SHHHHHHHHHHHHHHHHHHH-------TTTTTT---EEEE-GGGSTTHHHHHHT-

pLDDT: mean 94.08, std 5.16, range [73.06, 98.44]

Radius of gyration: 12.77 Å; chains: 1; bounding box: 31×27×33 Å

Sequence (83 aa):
SDQIVSAMQKKGIPVTYVLYPDEGHGFVRPENRLSFNAVVEAFLSQHLGGRFEPVGRGFRGATISVPTGAEHVPGLAASLASR